Protein AF-C1IR12-F1 (afdb_monomer_lite)

Secondary structure (DSSP, 8-state):
-HHHHHHHHH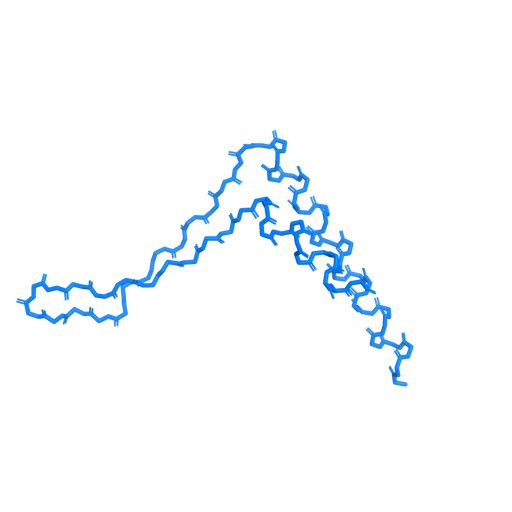HHHHHHHHHHHHHHHTT--EEEEEEEEEETTEEEEEEEEE-HHHHHHHHHH--

Radius of gyration: 16.52 Å; chains: 1; bounding box: 41×20×39 Å

pLDDT: mean 87.23, std 6.84, range [63.69, 94.5]

Sequence (63 aa):
MCSISFLVLISISFSTFLLSLNFVLNEYCVFLEWEVVSLNSSSIVMTFLFDWMSLLFMSFVLL

Foldseek 3Di:
DVVVLLVVLLVQLVVLLVVLVVCVVVVDKDWDWDFPDDDPHDTDIDIDIDHSVVSNVSSVVSD

Structure (mmCIF, N/CA/C/O backbone):
data_AF-C1IR12-F1
#
_entry.id   AF-C1IR12-F1
#
loop_
_atom_site.group_PDB
_atom_site.id
_atom_site.type_symbol
_atom_site.label_atom_id
_atom_site.label_alt_id
_atom_site.label_comp_id
_atom_site.label_asym_id
_atom_site.label_entity_id
_atom_site.label_seq_id
_atom_site.pdbx_PDB_ins_code
_atom_site.Cartn_x
_atom_site.Cartn_y
_atom_site.Cartn_z
_atom_site.occupancy
_atom_site.B_iso_or_equiv
_atom_site.auth_seq_id
_atom_site.auth_comp_id
_atom_site.auth_asym_id
_atom_site.auth_atom_id
_atom_site.pdbx_PDB_model_num
ATOM 1 N N . MET A 1 1 ? 4.665 -1.570 -24.260 1.00 63.69 1 MET A N 1
ATOM 2 C CA . MET A 1 1 ? 3.662 -1.918 -23.229 1.00 63.69 1 MET A CA 1
ATOM 3 C C . MET A 1 1 ? 4.326 -2.312 -21.913 1.00 63.69 1 MET A C 1
ATOM 5 O O . MET A 1 1 ? 4.108 -1.603 -20.944 1.00 63.69 1 MET A O 1
ATOM 9 N N . CYS A 1 2 ? 5.198 -3.331 -21.871 1.00 76.25 2 CYS A N 1
ATOM 10 C CA . CYS A 1 2 ? 5.799 -3.804 -20.610 1.00 76.25 2 CYS A CA 1
ATOM 11 C C . CYS A 1 2 ? 6.656 -2.771 -19.846 1.00 76.25 2 CYS A C 1
ATOM 13 O O . CYS A 1 2 ? 6.658 -2.766 -18.622 1.00 76.25 2 CYS A O 1
ATOM 15 N N . SER A 1 3 ? 7.360 -1.865 -20.535 1.00 82.50 3 SER A N 1
ATOM 16 C CA . SER A 1 3 ? 8.145 -0.805 -19.875 1.00 82.50 3 SER A CA 1
ATOM 17 C C . SER A 1 3 ? 7.271 0.244 -19.183 1.00 82.50 3 SER A C 1
ATOM 19 O O . SER A 1 3 ? 7.620 0.744 -18.119 1.00 82.50 3 SER A O 1
ATOM 21 N N . ILE A 1 4 ? 6.112 0.548 -19.770 1.00 88.31 4 ILE A N 1
ATOM 22 C CA . ILE A 1 4 ? 5.146 1.499 -19.214 1.00 88.31 4 ILE A CA 1
ATOM 23 C C . ILE A 1 4 ? 4.474 0.880 -17.986 1.00 88.31 4 ILE A C 1
ATOM 25 O O . ILE A 1 4 ? 4.378 1.540 -16.958 1.00 88.31 4 ILE A O 1
ATOM 29 N N . SER A 1 5 ? 4.074 -0.397 -18.052 1.00 86.69 5 SER A N 1
ATOM 30 C CA . SER A 1 5 ? 3.514 -1.091 -16.886 1.00 86.69 5 SER A CA 1
ATOM 31 C C . SER A 1 5 ? 4.529 -1.224 -15.751 1.00 86.69 5 SER A C 1
ATOM 33 O O . SER A 1 5 ? 4.154 -1.055 -14.599 1.00 86.69 5 SER A O 1
ATOM 35 N N . PHE A 1 6 ? 5.810 -1.455 -16.057 1.00 88.00 6 PHE A N 1
ATOM 36 C CA . PHE A 1 6 ? 6.867 -1.513 -15.044 1.00 88.00 6 PHE A CA 1
ATOM 37 C C . PHE A 1 6 ? 7.085 -0.161 -14.346 1.00 88.00 6 PHE A C 1
ATOM 39 O O . PHE A 1 6 ? 7.158 -0.109 -13.123 1.00 88.00 6 PHE A O 1
ATOM 46 N N . LEU A 1 7 ? 7.095 0.948 -15.099 1.00 92.12 7 LEU A N 1
ATOM 47 C CA . LEU A 1 7 ? 7.161 2.299 -14.522 1.00 92.12 7 LEU A CA 1
ATOM 48 C C . LEU A 1 7 ? 5.968 2.599 -13.605 1.00 92.12 7 LEU A C 1
ATOM 50 O O . LEU A 1 7 ? 6.145 3.165 -12.528 1.00 92.12 7 LEU A O 1
ATOM 54 N N . VAL A 1 8 ? 4.761 2.204 -14.016 1.00 91.69 8 VAL A N 1
ATOM 55 C CA . VAL A 1 8 ? 3.552 2.382 -13.200 1.00 91.69 8 VAL A CA 1
ATOM 56 C C . VAL A 1 8 ? 3.637 1.550 -11.920 1.00 91.69 8 VAL A C 1
ATOM 58 O O . VAL A 1 8 ? 3.409 2.088 -10.840 1.00 91.69 8 VAL A O 1
ATOM 61 N N . LEU A 1 9 ? 4.028 0.278 -12.010 1.00 92.75 9 LEU A N 1
ATOM 62 C CA . LEU A 1 9 ? 4.168 -0.603 -10.847 1.00 92.75 9 LEU A CA 1
ATOM 63 C C . LEU A 1 9 ? 5.193 -0.066 -9.838 1.00 92.75 9 LEU A C 1
ATOM 65 O O . LEU A 1 9 ? 4.861 0.063 -8.662 1.00 92.75 9 LEU A O 1
ATOM 69 N N . ILE A 1 10 ? 6.365 0.383 -10.303 1.00 93.62 10 ILE A N 1
ATOM 70 C CA . ILE A 1 10 ? 7.378 1.021 -9.443 1.00 93.62 10 ILE A CA 1
ATOM 71 C C . ILE A 1 10 ? 6.848 2.297 -8.776 1.00 93.62 10 ILE A C 1
ATOM 73 O O . ILE A 1 10 ? 7.128 2.560 -7.607 1.00 93.62 10 ILE A O 1
ATOM 77 N N . SER A 1 11 ? 6.074 3.117 -9.490 1.00 92.69 11 SER A N 1
ATOM 78 C CA . SER A 1 11 ? 5.505 4.331 -8.889 1.00 92.69 11 SER A 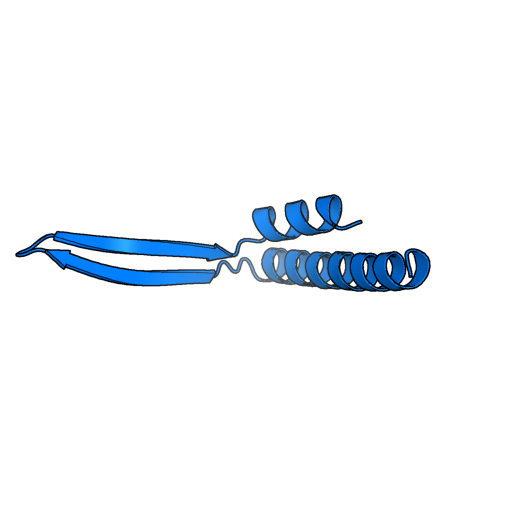CA 1
ATOM 79 C C . SER A 1 11 ? 4.503 4.010 -7.766 1.00 92.69 11 SER A C 1
ATOM 81 O O . SER A 1 11 ? 4.435 4.714 -6.753 1.00 92.69 11 SER A O 1
ATOM 83 N N . ILE A 1 12 ? 3.764 2.904 -7.899 1.00 93.75 12 ILE A N 1
ATOM 84 C CA . ILE A 1 12 ? 2.797 2.445 -6.897 1.00 93.75 12 ILE A CA 1
ATOM 85 C C . ILE A 1 12 ? 3.519 1.777 -5.716 1.00 93.75 12 ILE A C 1
ATOM 87 O O . ILE A 1 12 ? 3.174 2.043 -4.564 1.00 93.75 12 ILE A O 1
ATOM 91 N N . SER A 1 13 ? 4.557 0.973 -5.958 1.00 94.50 13 SER A N 1
ATOM 92 C CA . SER A 1 13 ? 5.355 0.380 -4.877 1.00 94.50 13 SER A CA 1
ATOM 93 C C . SER A 1 13 ? 6.041 1.454 -4.027 1.00 94.50 13 SER A C 1
ATOM 95 O O . SER A 1 13 ? 5.992 1.400 -2.800 1.00 94.50 13 SER A O 1
ATOM 97 N N . PHE A 1 14 ? 6.582 2.506 -4.650 1.00 94.38 14 PHE A N 1
ATOM 98 C CA . PHE A 1 14 ? 7.208 3.601 -3.909 1.00 94.38 14 PHE A CA 1
ATOM 99 C C . PHE A 1 14 ? 6.201 4.421 -3.087 1.00 94.38 14 PHE A C 1
ATOM 101 O O . PHE A 1 14 ? 6.472 4.772 -1.938 1.00 94.38 14 PHE A O 1
ATOM 108 N N . SER A 1 15 ? 5.017 4.707 -3.638 1.00 93.75 15 SER A N 1
ATOM 109 C CA . SER A 1 15 ? 3.986 5.447 -2.895 1.00 93.75 15 SER A CA 1
ATOM 110 C C . SER A 1 15 ? 3.444 4.655 -1.700 1.00 93.75 15 SER A C 1
ATOM 112 O O . SER A 1 15 ? 3.291 5.219 -0.616 1.00 93.75 15 SER A O 1
ATOM 114 N N . THR A 1 16 ? 3.228 3.344 -1.852 1.00 93.06 16 THR A N 1
ATOM 115 C CA . THR A 1 16 ? 2.804 2.460 -0.749 1.00 93.06 16 THR A CA 1
ATOM 116 C C . THR A 1 16 ? 3.883 2.301 0.323 1.00 93.06 16 THR A C 1
ATOM 118 O O . THR A 1 16 ? 3.556 2.293 1.510 1.00 93.06 16 THR A O 1
ATOM 121 N N . PHE A 1 17 ? 5.164 2.287 -0.060 1.00 94.44 17 PHE A N 1
ATOM 122 C CA . PHE A 1 17 ? 6.278 2.309 0.889 1.00 94.44 17 PHE A CA 1
ATOM 123 C C . PHE A 1 17 ? 6.281 3.587 1.744 1.00 94.44 17 PHE A C 1
ATOM 125 O O . PHE A 1 17 ? 6.317 3.503 2.971 1.00 94.44 17 PHE A O 1
ATOM 132 N N . LEU A 1 18 ? 6.150 4.772 1.134 1.00 94.38 18 LEU A N 1
ATOM 133 C CA . LEU A 1 18 ? 6.060 6.034 1.885 1.00 94.38 18 LEU A CA 1
ATOM 134 C C . LEU A 1 18 ? 4.840 6.073 2.817 1.00 94.38 18 LEU A C 1
ATOM 136 O O . LEU A 1 18 ? 4.940 6.543 3.950 1.00 94.38 18 LEU A O 1
ATOM 140 N N . LEU A 1 19 ? 3.696 5.553 2.361 1.00 92.56 19 LEU A N 1
ATOM 141 C CA . LEU A 1 19 ? 2.481 5.472 3.171 1.00 92.56 19 LEU A CA 1
ATOM 142 C C . LEU A 1 19 ? 2.684 4.566 4.395 1.00 92.56 19 LEU A C 1
ATOM 144 O O . LEU A 1 19 ? 2.275 4.922 5.497 1.00 92.56 19 LEU A O 1
ATOM 148 N N . SER A 1 20 ? 3.362 3.427 4.214 1.00 93.00 20 SER A N 1
ATOM 149 C CA . SER A 1 20 ? 3.675 2.505 5.307 1.00 93.00 20 SER A CA 1
ATOM 150 C C . SER A 1 20 ? 4.552 3.158 6.378 1.00 93.00 20 SER A C 1
ATOM 152 O O . SER A 1 20 ? 4.240 3.053 7.561 1.00 93.00 20 SER A O 1
ATOM 154 N N . LEU A 1 21 ? 5.576 3.923 5.978 1.00 93.06 21 LEU A N 1
ATOM 155 C CA . LEU A 1 21 ? 6.443 4.650 6.907 1.00 93.06 21 LEU A CA 1
ATOM 156 C C . LEU A 1 21 ? 5.670 5.714 7.692 1.00 93.06 21 LEU A C 1
ATOM 158 O O . LEU A 1 21 ? 5.855 5.837 8.900 1.00 93.06 21 LEU A O 1
ATOM 162 N N . ASN A 1 22 ? 4.767 6.446 7.035 1.00 93.06 22 ASN A N 1
ATOM 163 C CA . ASN A 1 22 ? 3.923 7.431 7.712 1.00 93.06 22 ASN A CA 1
ATOM 164 C C . ASN A 1 22 ? 2.994 6.788 8.756 1.00 93.06 22 ASN A C 1
ATOM 166 O O . ASN A 1 22 ? 2.765 7.389 9.805 1.00 93.06 22 ASN A O 1
ATOM 170 N N . PHE A 1 23 ? 2.475 5.580 8.503 1.00 90.25 23 PHE A N 1
ATOM 171 C CA . PHE A 1 23 ? 1.668 4.854 9.490 1.00 90.25 23 PHE A CA 1
ATOM 172 C C . PHE A 1 23 ? 2.493 4.342 10.670 1.00 90.25 23 PHE A C 1
ATOM 174 O O . PHE A 1 23 ? 2.011 4.425 11.796 1.00 90.25 23 PHE A O 1
ATOM 181 N N . VAL A 1 24 ? 3.739 3.899 10.443 1.00 92.44 24 VAL A N 1
ATOM 182 C CA . VAL A 1 24 ? 4.658 3.545 11.540 1.00 92.44 24 VAL A CA 1
ATOM 183 C C . VAL A 1 24 ? 4.938 4.762 12.421 1.00 92.44 24 VAL A C 1
ATOM 185 O O . VAL A 1 24 ? 4.816 4.675 13.637 1.00 92.44 24 VAL A O 1
ATOM 188 N N . LEU A 1 25 ? 5.295 5.903 11.821 1.00 92.19 25 LEU A N 1
ATOM 189 C CA . LEU A 1 25 ? 5.679 7.108 12.568 1.00 92.19 25 LEU A CA 1
ATOM 190 C C . LEU A 1 25 ? 4.542 7.676 13.422 1.00 92.19 25 LEU A C 1
ATOM 192 O O . LEU A 1 25 ? 4.797 8.223 14.491 1.00 92.19 25 LEU A O 1
ATOM 196 N N . ASN A 1 26 ? 3.305 7.555 12.945 1.00 89.88 26 ASN A N 1
ATOM 197 C CA . ASN A 1 26 ? 2.123 8.058 13.640 1.00 89.88 26 ASN A CA 1
ATOM 198 C C . ASN A 1 26 ? 1.407 6.982 14.476 1.00 89.88 26 ASN A C 1
ATOM 200 O O . ASN A 1 26 ? 0.340 7.276 15.011 1.00 89.88 26 ASN A O 1
ATOM 204 N N . GLU A 1 27 ? 1.944 5.755 14.544 1.00 87.69 27 GLU A N 1
ATOM 205 C CA . GLU A 1 27 ? 1.312 4.576 15.168 1.00 87.69 27 GLU A CA 1
ATOM 206 C C . GLU A 1 27 ? -0.174 4.412 14.797 1.00 87.69 27 GLU A C 1
ATOM 208 O O . GLU A 1 27 ? -1.031 4.125 15.633 1.00 87.69 27 GLU A O 1
ATOM 213 N N . TYR A 1 28 ? -0.506 4.635 13.524 1.00 84.69 28 TYR A N 1
ATOM 214 C CA . TYR A 1 28 ? -1.895 4.719 13.083 1.00 84.69 28 TYR A CA 1
ATOM 215 C C . TYR A 1 28 ? -2.309 3.488 12.273 1.00 84.69 28 TYR A C 1
ATOM 217 O O . TYR A 1 28 ? -1.608 3.062 11.358 1.00 84.69 28 TYR A O 1
ATOM 225 N N . CYS A 1 29 ? -3.480 2.944 12.604 1.00 88.19 29 CYS A N 1
ATOM 226 C CA . CYS A 1 29 ? -4.116 1.805 11.941 1.00 88.19 29 CYS A CA 1
ATOM 227 C C . CYS A 1 29 ? -5.552 2.190 11.564 1.00 88.19 29 CYS A C 1
ATOM 229 O O . CYS A 1 29 ? -6.288 2.701 12.412 1.00 88.19 29 CYS A O 1
ATOM 231 N N . VAL A 1 30 ? -5.974 1.932 10.321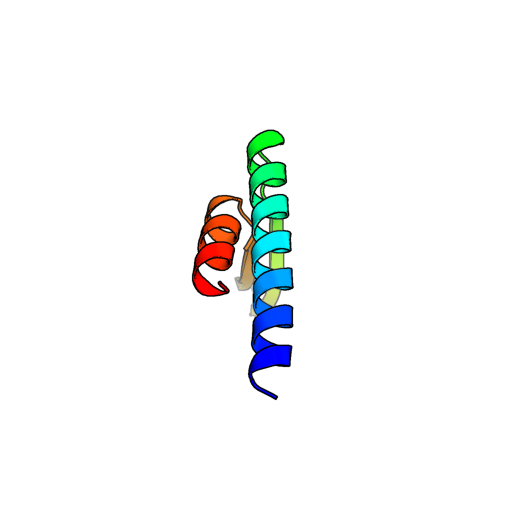 1.00 87.75 30 VAL A N 1
ATOM 232 C CA . VAL A 1 30 ? -7.366 2.165 9.894 1.00 87.75 30 VAL A CA 1
ATOM 233 C C . VAL A 1 30 ? -8.142 0.863 9.927 1.00 87.75 30 VAL A C 1
ATOM 235 O O . VAL A 1 30 ? -7.771 -0.111 9.271 1.00 87.75 30 VAL A O 1
ATOM 238 N N . PHE A 1 31 ? -9.277 0.899 10.616 1.00 90.62 31 PHE A N 1
ATOM 239 C CA . PHE A 1 31 ? -10.279 -0.155 10.603 1.00 90.62 31 PHE A CA 1
ATOM 240 C C . PHE A 1 31 ? -11.525 0.353 9.878 1.00 90.62 31 PHE A C 1
ATOM 242 O O . PHE A 1 31 ? -12.117 1.357 10.269 1.00 90.62 31 PHE A O 1
ATOM 249 N N . LEU A 1 32 ? -11.901 -0.330 8.799 1.00 87.44 32 LEU A N 1
ATOM 250 C CA . LEU A 1 32 ? -13.126 -0.088 8.045 1.00 87.44 32 LEU A CA 1
ATOM 251 C C . LEU A 1 32 ? -14.070 -1.263 8.271 1.00 87.44 32 LEU A C 1
ATOM 253 O O . LEU A 1 32 ? -13.896 -2.331 7.686 1.00 87.44 32 LEU A O 1
ATOM 257 N N . GLU A 1 33 ? -15.055 -1.060 9.135 1.00 89.81 33 GLU A N 1
ATOM 258 C CA . GLU A 1 33 ? -16.101 -2.037 9.423 1.00 89.81 33 GLU A CA 1
ATOM 259 C C . GLU A 1 33 ? -17.312 -1.759 8.525 1.00 89.81 33 GLU A C 1
ATOM 261 O O . GLU A 1 33 ? -17.861 -0.657 8.528 1.00 89.81 33 GLU A O 1
ATOM 266 N N . TRP A 1 34 ? -17.721 -2.747 7.731 1.00 84.44 34 TRP A N 1
ATOM 267 C CA . TRP A 1 34 ? -18.906 -2.676 6.878 1.00 84.44 34 TRP A CA 1
ATOM 268 C C . TRP A 1 34 ? -19.871 -3.804 7.245 1.00 84.44 34 TRP A C 1
ATOM 270 O O . TRP A 1 34 ? -19.554 -4.979 7.057 1.00 84.44 34 TRP A O 1
ATOM 280 N N . GLU A 1 35 ? -21.079 -3.474 7.707 1.00 81.25 35 GLU A N 1
ATOM 281 C CA . GLU A 1 35 ? -22.146 -4.465 7.903 1.00 81.25 35 GLU A CA 1
ATOM 282 C C . GLU A 1 35 ? -22.726 -4.901 6.550 1.00 81.25 35 GLU A C 1
ATOM 284 O O . GLU A 1 35 ? -23.334 -4.107 5.832 1.00 81.25 35 GLU A O 1
ATOM 289 N N . VAL A 1 36 ? -22.502 -6.157 6.155 1.00 80.75 36 VAL A N 1
ATOM 290 C CA . VAL A 1 36 ? -22.930 -6.665 4.841 1.00 80.75 36 VAL A CA 1
ATOM 291 C C . VAL A 1 36 ? -24.366 -7.178 4.889 1.00 80.75 36 VAL A C 1
ATOM 293 O O . VAL A 1 36 ? -25.147 -6.899 3.983 1.00 80.75 36 VAL A O 1
ATOM 296 N N . VAL A 1 37 ? -24.733 -7.920 5.938 1.00 80.69 37 VAL A N 1
ATOM 297 C CA . VAL A 1 37 ? -26.088 -8.467 6.115 1.00 80.69 37 VAL A CA 1
ATOM 298 C C . VAL A 1 37 ? -26.426 -8.542 7.599 1.00 80.69 37 VAL A C 1
ATOM 300 O O . VAL A 1 37 ? -25.615 -9.029 8.384 1.00 80.69 37 VAL A O 1
ATOM 303 N N . SER A 1 38 ? -27.644 -8.143 7.970 1.00 74.62 38 SER A N 1
ATOM 304 C CA . SER A 1 38 ? -28.251 -8.455 9.266 1.00 74.62 38 SER A CA 1
ATOM 305 C C . SER A 1 38 ? -29.312 -9.555 9.106 1.00 74.62 38 SER A C 1
ATOM 307 O O . SER A 1 38 ? -30.290 -9.411 8.376 1.00 74.62 38 SER A O 1
ATOM 309 N N . LEU A 1 39 ? -29.113 -10.695 9.769 1.00 72.19 39 LEU A N 1
ATOM 310 C CA . LEU A 1 39 ? -30.037 -11.830 9.803 1.00 72.19 39 LEU A CA 1
ATOM 311 C C . LEU A 1 39 ? -30.631 -11.959 11.201 1.00 72.19 39 LEU A C 1
ATOM 313 O O . LEU A 1 39 ? -29.992 -12.525 12.078 1.00 72.19 39 LEU A O 1
ATOM 317 N N . ASN A 1 40 ? -31.856 -11.460 11.402 1.00 66.88 40 ASN A N 1
ATOM 318 C CA . ASN A 1 40 ? -32.741 -11.701 12.561 1.00 66.88 40 ASN A CA 1
ATOM 319 C C . ASN A 1 40 ? -32.124 -11.597 13.985 1.00 66.88 40 ASN A C 1
ATOM 321 O O . ASN A 1 40 ? -32.786 -11.991 14.942 1.00 66.88 40 ASN A O 1
ATOM 325 N N . SER A 1 41 ? -30.879 -11.122 14.132 1.00 72.94 41 SER A N 1
ATOM 326 C CA . SER A 1 41 ? -30.107 -10.763 15.345 1.00 72.94 41 SER A CA 1
ATOM 327 C C . SER A 1 41 ? -28.584 -10.880 15.139 1.00 72.94 41 SER A C 1
ATOM 329 O O . SER A 1 41 ? -27.842 -10.300 15.925 1.00 72.94 41 SER A O 1
ATOM 331 N N . SER A 1 42 ? -28.095 -11.578 14.105 1.00 75.50 42 SER A N 1
ATOM 332 C CA . SER A 1 42 ? -26.665 -11.637 13.771 1.00 75.50 42 SER A CA 1
ATOM 333 C C . SE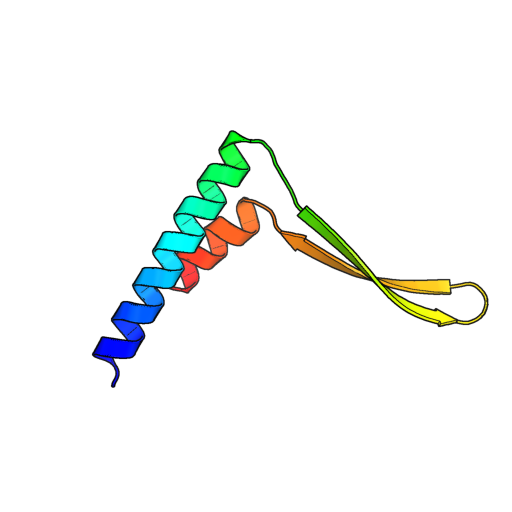R A 1 42 ? -26.329 -10.731 12.586 1.00 75.50 42 SER A C 1
ATOM 335 O O . SER A 1 42 ? -26.941 -10.835 11.522 1.00 75.50 42 SER A O 1
ATOM 337 N N . SER A 1 43 ? -25.356 -9.833 12.754 1.00 79.69 43 SER A N 1
ATOM 338 C CA . SER A 1 43 ? -24.769 -9.074 11.646 1.00 79.69 43 SER A CA 1
ATOM 339 C C . SER A 1 43 ? -23.473 -9.735 11.176 1.00 79.69 43 SER A C 1
ATOM 341 O O . SER A 1 43 ? -22.628 -10.146 11.969 1.00 79.69 43 SER A O 1
ATOM 343 N N . ILE A 1 44 ? -23.332 -9.878 9.859 1.00 83.12 44 ILE A N 1
ATOM 344 C CA . ILE A 1 44 ? -22.084 -10.278 9.211 1.00 83.12 44 ILE A CA 1
ATOM 345 C C . ILE A 1 44 ? -21.374 -8.988 8.819 1.00 83.12 44 ILE A C 1
ATOM 347 O O . ILE A 1 44 ? -21.850 -8.256 7.947 1.00 83.12 44 ILE A O 1
ATOM 351 N N . VAL A 1 45 ? -20.247 -8.714 9.470 1.00 84.19 45 VAL A N 1
ATOM 352 C CA . VAL A 1 45 ? -19.432 -7.517 9.243 1.00 84.19 45 VAL A CA 1
ATOM 353 C C . VAL A 1 45 ? -18.176 -7.922 8.481 1.00 84.19 45 VAL A C 1
ATOM 355 O O . VAL A 1 45 ? -17.494 -8.868 8.874 1.00 84.19 45 VAL A O 1
ATOM 358 N N . MET A 1 46 ? -17.861 -7.230 7.388 1.00 85.50 46 MET A N 1
ATOM 359 C CA . MET A 1 46 ? -16.536 -7.310 6.779 1.00 85.50 46 MET A CA 1
ATOM 360 C C . MET A 1 46 ? -15.657 -6.205 7.341 1.00 85.50 46 MET A C 1
ATOM 362 O O . MET A 1 46 ? -16.067 -5.048 7.397 1.00 85.50 46 MET A O 1
ATOM 366 N N . THR A 1 47 ? -14.445 -6.570 7.746 1.00 86.44 47 THR A N 1
ATOM 367 C CA . THR A 1 47 ? -13.456 -5.642 8.287 1.00 86.44 47 THR A CA 1
ATOM 368 C C . THR A 1 47 ? -12.281 -5.523 7.320 1.00 86.44 47 THR A C 1
ATOM 370 O O . THR A 1 47 ? -11.598 -6.499 7.013 1.00 86.44 47 THR A O 1
ATOM 373 N N . PHE A 1 48 ? -12.043 -4.313 6.815 1.00 87.00 48 PHE A N 1
ATOM 374 C CA . PHE A 1 48 ? -10.809 -3.972 6.114 1.00 87.00 48 PHE A CA 1
ATOM 375 C C . PHE A 1 48 ? -9.842 -3.335 7.103 1.00 87.00 48 PHE A C 1
ATOM 377 O O . PHE A 1 48 ? -10.147 -2.309 7.710 1.00 87.00 48 PHE A O 1
ATOM 384 N N . LEU A 1 49 ? -8.674 -3.950 7.255 1.00 88.62 49 LEU A N 1
ATOM 385 C CA . LEU A 1 49 ? -7.625 -3.501 8.158 1.00 88.62 49 LEU A CA 1
ATOM 386 C C . LEU A 1 49 ? -6.462 -2.975 7.316 1.00 88.62 49 LEU A C 1
ATOM 388 O O . LEU A 1 49 ? -5.787 -3.749 6.637 1.00 88.62 49 LEU A O 1
ATOM 392 N N . PHE A 1 50 ? -6.242 -1.660 7.353 1.00 86.75 5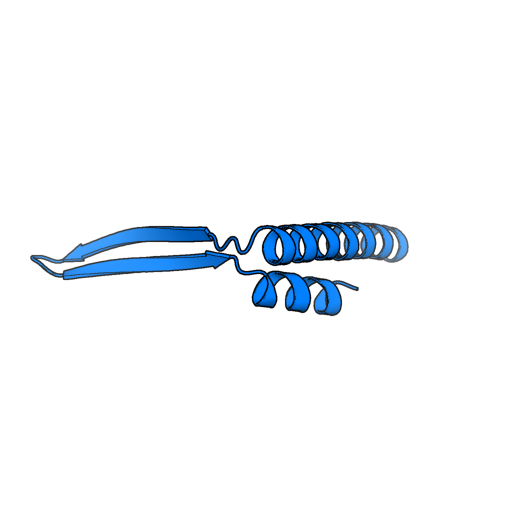0 PHE A N 1
ATOM 393 C CA . PHE A 1 50 ? -5.055 -1.036 6.775 1.00 86.75 50 PHE A CA 1
ATOM 394 C C . PHE A 1 50 ? -4.062 -0.726 7.888 1.00 86.75 50 PHE A C 1
ATOM 396 O O . PHE A 1 50 ? -4.280 0.169 8.706 1.00 86.75 50 PHE A O 1
ATOM 403 N N . ASP A 1 51 ? -2.965 -1.473 7.884 1.00 90.81 51 ASP A N 1
ATOM 404 C CA . ASP A 1 51 ? -1.887 -1.364 8.864 1.00 90.81 51 ASP A CA 1
ATOM 405 C C . ASP A 1 51 ? -0.524 -1.238 8.172 1.00 90.81 51 ASP A C 1
ATOM 407 O O . ASP A 1 51 ? -0.344 -1.662 7.022 1.00 90.81 51 ASP A O 1
ATOM 411 N N . TRP A 1 52 ? 0.451 -0.667 8.878 1.00 92.25 52 TRP A N 1
ATOM 412 C CA . TRP A 1 52 ? 1.811 -0.463 8.393 1.00 92.25 52 TRP A CA 1
ATOM 413 C C . TRP A 1 52 ? 2.458 -1.772 7.929 1.00 92.25 52 TRP A C 1
ATOM 415 O O . TRP A 1 52 ? 3.129 -1.776 6.896 1.00 92.25 52 TRP A O 1
ATOM 425 N N . MET A 1 53 ? 2.193 -2.895 8.611 1.00 89.94 53 MET A N 1
ATOM 426 C CA . MET A 1 53 ? 2.701 -4.210 8.199 1.00 89.94 53 MET A CA 1
ATOM 427 C C . MET A 1 53 ? 2.163 -4.635 6.831 1.00 89.94 53 MET A C 1
ATOM 429 O O . MET A 1 53 ? 2.922 -5.093 5.974 1.00 89.94 53 MET A O 1
ATOM 433 N N . SER A 1 54 ? 0.862 -4.445 6.598 1.00 88.75 54 SER A N 1
ATOM 434 C CA . SER A 1 54 ? 0.220 -4.807 5.329 1.00 88.75 54 SER A CA 1
ATOM 435 C C . SER A 1 54 ? 0.716 -3.947 4.159 1.00 88.75 54 SER A C 1
ATOM 437 O O . SER A 1 54 ? 0.964 -4.460 3.067 1.00 88.75 54 SER A O 1
ATOM 439 N N . LEU A 1 55 ? 0.933 -2.649 4.39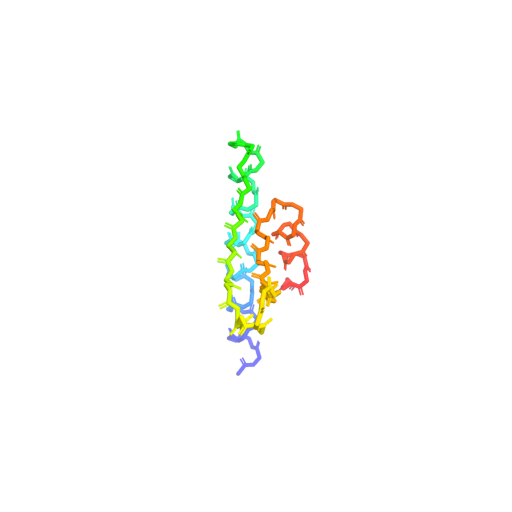8 1.00 91.19 55 LEU A N 1
ATOM 440 C CA . LEU A 1 55 ? 1.395 -1.701 3.383 1.00 91.19 55 LEU A CA 1
ATOM 441 C C . LEU A 1 55 ? 2.873 -1.899 3.037 1.00 91.19 55 LEU A C 1
ATOM 443 O O . LEU A 1 55 ? 3.228 -1.848 1.859 1.00 91.19 55 LEU A O 1
ATOM 447 N N . LEU A 1 56 ? 3.717 -2.196 4.034 1.00 92.25 56 LEU A N 1
ATOM 448 C CA . LEU A 1 56 ? 5.109 -2.582 3.791 1.00 92.25 56 LEU A CA 1
ATOM 449 C C . LEU A 1 56 ? 5.182 -3.842 2.928 1.00 92.25 56 LEU A C 1
ATOM 451 O O . LEU A 1 56 ? 5.908 -3.855 1.936 1.00 92.25 56 LEU A O 1
ATOM 455 N N . PHE A 1 57 ? 4.406 -4.879 3.254 1.00 92.44 57 PHE A N 1
ATOM 456 C CA . PHE A 1 57 ? 4.387 -6.114 2.469 1.00 92.44 57 PHE A CA 1
ATOM 457 C C . PHE A 1 57 ? 3.985 -5.859 1.010 1.00 92.44 57 PHE A C 1
ATOM 459 O O . PHE A 1 57 ? 4.658 -6.326 0.092 1.00 92.44 57 PHE A O 1
ATOM 466 N N . MET A 1 58 ? 2.943 -5.054 0.787 1.00 89.12 58 MET A N 1
ATOM 467 C CA . MET A 1 58 ? 2.467 -4.747 -0.562 1.00 89.12 58 MET A CA 1
ATOM 468 C C . MET A 1 58 ? 3.509 -3.996 -1.405 1.00 89.12 58 MET A C 1
ATOM 470 O O . MET A 1 58 ? 3.603 -4.229 -2.610 1.00 89.12 58 MET A O 1
ATOM 474 N N . SER A 1 59 ? 4.332 -3.144 -0.786 1.00 91.44 59 SER A N 1
ATOM 475 C CA . SER A 1 59 ? 5.389 -2.415 -1.498 1.00 91.44 59 SER A CA 1
ATOM 476 C C . SER A 1 59 ? 6.452 -3.339 -2.109 1.00 91.44 59 SER A C 1
ATOM 478 O O . SER A 1 59 ? 6.907 -3.088 -3.221 1.00 91.44 59 SER A O 1
ATOM 480 N N . PHE A 1 60 ? 6.794 -4.449 -1.444 1.00 88.38 60 PHE A N 1
ATOM 481 C CA . PHE A 1 60 ? 7.760 -5.423 -1.964 1.00 88.38 60 PHE A CA 1
ATOM 482 C C . PHE A 1 60 ? 7.170 -6.355 -3.021 1.00 88.38 60 PHE A C 1
ATOM 484 O O . PHE A 1 60 ? 7.903 -6.847 -3.870 1.00 88.38 60 PHE A O 1
ATOM 491 N N . VAL A 1 61 ? 5.861 -6.607 -2.974 1.00 91.94 61 VAL A N 1
ATOM 492 C CA . VAL A 1 61 ? 5.177 -7.459 -3.960 1.00 91.94 61 VAL A CA 1
ATOM 493 C C . VAL A 1 61 ? 4.980 -6.732 -5.294 1.00 91.94 61 VAL A C 1
ATOM 495 O O . VAL A 1 61 ? 4.951 -7.371 -6.342 1.00 91.94 61 VAL A O 1
ATOM 498 N N . LEU A 1 62 ? 4.821 -5.405 -5.263 1.00 85.56 62 LEU A N 1
ATOM 499 C CA . LEU A 1 62 ? 4.564 -4.580 -6.449 1.00 85.56 62 LEU A CA 1
ATOM 500 C C . LEU A 1 62 ? 5.826 -4.109 -7.188 1.00 85.56 62 LEU A C 1
ATOM 502 O O . LEU A 1 62 ? 5.696 -3.565 -8.286 1.00 85.56 62 LEU A O 1
ATOM 506 N N . LEU A 1 63 ? 7.006 -4.254 -6.581 1.00 81.62 63 LEU A N 1
ATOM 507 C CA . LEU A 1 63 ? 8.296 -3.864 -7.158 1.00 81.62 63 LEU A CA 1
ATOM 508 C C . LEU A 1 63 ? 8.831 -4.950 -8.101 1.00 81.62 63 LEU A C 1
ATOM 510 O O . LEU A 1 63 ? 9.292 -4.573 -9.203 1.00 81.62 63 LEU A O 1
#

Organism: Ceratitis capitata (NCBI:txid7213)